Protein AF-A0A940F664-F1 (afdb_monomer_lite)

pLDDT: mean 73.66, std 11.78, range [49.84, 96.88]

Radius of gyration: 39.02 Å; chains: 1; bounding box: 74×41×113 Å

Foldseek 3Di:
DPVVPVVVVVVVVVVVVVVVVVVVVVVVVVVVVVVVLVVVVVPDPVSVVLVVVLVVVLVVLVPPPPPDDPPPPDVVVVVVVVVVSVVVNVVSVVVSVCVVVPPPPPPPPPVPPPPPPPPPDPQDDFDWDQDPVDNQKTFTDHSPDTDPDIDGD

Sequence (153 aa):
MVLTAREHEYWDGRALVFYSIGFAVSIALCLLWLASSLRLFSRSASARAVLLGGIAAGAALAAAPLSAGYYTGDDAAGIVQMVTSALAFVAAMVATVGLLAARPTAARPSPAYLAPAPSAQPRREQGWYSDPSDPSGLRWWDGLSWTEHTRPA

Structure (mmCIF, N/CA/C/O backbone):
data_AF-A0A940F664-F1
#
_entry.id   AF-A0A940F664-F1
#
loop_
_atom_site.group_PDB
_atom_site.id
_atom_site.type_symbol
_atom_site.label_atom_id
_atom_site.label_alt_id
_atom_site.label_comp_id
_atom_site.label_asym_id
_atom_site.label_entity_id
_atom_site.label_seq_id
_atom_site.pdbx_PDB_ins_code
_atom_site.Cartn_x
_atom_site.Cartn_y
_atom_site.Cartn_z
_atom_site.occupancy
_atom_site.B_iso_or_equiv
_atom_site.auth_seq_id
_atom_site.auth_comp_id
_atom_site.auth_asym_id
_atom_site.auth_atom_id
_atom_site.pdbx_PDB_model_num
ATOM 1 N N . MET A 1 1 ? 36.749 1.801 -58.357 1.00 57.09 1 MET A N 1
ATOM 2 C CA . MET A 1 1 ? 36.449 2.590 -57.141 1.00 57.09 1 MET A CA 1
ATOM 3 C C . MET A 1 1 ? 35.001 3.109 -57.191 1.00 57.09 1 MET A C 1
ATOM 5 O O . MET A 1 1 ? 34.777 4.302 -57.111 1.00 57.09 1 MET A O 1
ATOM 9 N N . VAL A 1 2 ? 34.016 2.218 -57.404 1.00 59.00 2 VAL A N 1
ATOM 10 C CA . VAL A 1 2 ? 32.572 2.557 -57.553 1.00 59.00 2 VAL A C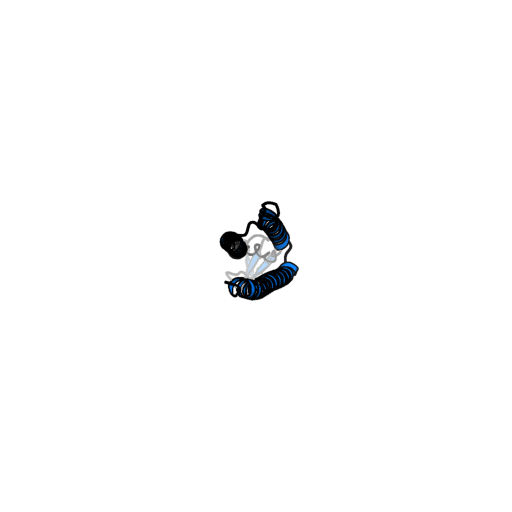A 1
ATOM 11 C C . VAL A 1 2 ? 31.682 1.647 -56.679 1.00 59.00 2 VAL A C 1
ATOM 13 O O . VAL A 1 2 ? 30.492 1.888 -56.529 1.00 59.00 2 VAL A O 1
ATOM 16 N N . LEU A 1 3 ? 32.254 0.621 -56.035 1.00 54.69 3 LEU A N 1
ATOM 17 C CA . LEU A 1 3 ? 31.503 -0.320 -55.193 1.00 54.69 3 LEU A CA 1
ATOM 18 C C . LEU A 1 3 ? 31.133 0.249 -53.810 1.00 54.69 3 LEU A C 1
ATOM 20 O O . LEU A 1 3 ? 30.235 -0.276 -53.169 1.00 54.69 3 LEU A O 1
ATOM 24 N N . THR A 1 4 ? 31.748 1.351 -53.376 1.00 66.69 4 THR A N 1
ATOM 25 C CA . THR A 1 4 ? 31.540 1.918 -52.033 1.00 66.69 4 THR A CA 1
ATOM 26 C C . THR A 1 4 ? 30.227 2.690 -51.868 1.00 66.69 4 THR A C 1
ATOM 28 O O . THR A 1 4 ? 29.727 2.788 -50.754 1.00 66.69 4 THR A O 1
ATOM 31 N N . ALA A 1 5 ? 29.627 3.210 -52.945 1.00 65.69 5 ALA A N 1
ATOM 32 C CA . ALA A 1 5 ? 28.407 4.023 -52.839 1.00 65.69 5 ALA A CA 1
ATOM 33 C C . ALA A 1 5 ? 27.132 3.185 -52.618 1.00 65.69 5 ALA A C 1
ATOM 35 O O . ALA A 1 5 ? 26.242 3.605 -51.886 1.00 65.69 5 ALA A O 1
ATOM 36 N N . ARG A 1 6 ? 27.049 1.980 -53.205 1.00 63.91 6 ARG A N 1
ATOM 37 C CA . ARG A 1 6 ? 25.869 1.102 -53.061 1.00 63.91 6 ARG A CA 1
ATOM 38 C C . ARG A 1 6 ? 25.800 0.376 -51.723 1.00 63.91 6 ARG A C 1
ATOM 40 O O . ARG A 1 6 ? 24.711 0.018 -51.288 1.00 63.91 6 ARG A O 1
ATOM 47 N N . GLU A 1 7 ? 26.940 0.126 -51.087 1.00 62.00 7 GLU A N 1
ATOM 48 C CA . GLU A 1 7 ? 26.953 -0.539 -49.783 1.00 62.00 7 GLU A CA 1
ATOM 49 C C . GLU A 1 7 ? 26.429 0.391 -48.682 1.00 62.00 7 GLU A C 1
ATOM 51 O O . GLU A 1 7 ? 25.689 -0.074 -47.822 1.00 62.00 7 GLU A O 1
ATOM 56 N N . HIS A 1 8 ? 26.693 1.702 -48.757 1.00 62.22 8 HIS A N 1
ATOM 57 C CA . HIS A 1 8 ? 26.153 2.679 -47.802 1.00 62.22 8 HIS A CA 1
ATOM 58 C C . HIS A 1 8 ? 24.612 2.766 -47.827 1.00 62.22 8 HIS A C 1
ATOM 60 O O . HIS A 1 8 ? 23.995 2.713 -46.765 1.00 62.22 8 HIS A O 1
ATOM 66 N N . GLU A 1 9 ? 23.969 2.778 -49.005 1.00 66.62 9 GLU A N 1
ATOM 67 C CA . GLU A 1 9 ? 22.492 2.789 -49.103 1.00 66.62 9 GLU A CA 1
ATOM 68 C C . GLU A 1 9 ? 21.835 1.533 -48.500 1.00 66.62 9 GLU A C 1
ATOM 70 O O . GLU A 1 9 ? 20.716 1.586 -47.984 1.00 66.62 9 GLU A O 1
ATOM 75 N N . TYR A 1 10 ? 22.516 0.383 -48.548 1.00 65.56 10 TYR A N 1
ATOM 76 C CA . TYR A 1 10 ? 21.967 -0.875 -48.041 1.00 65.56 10 TYR A CA 1
ATOM 77 C C . TYR A 1 10 ? 21.945 -0.944 -46.504 1.00 65.56 10 TYR A C 1
ATOM 79 O O . TYR A 1 10 ? 21.049 -1.563 -45.919 1.00 65.56 10 TYR A O 1
ATOM 87 N N . TRP A 1 11 ? 22.912 -0.306 -45.839 1.00 61.28 11 TRP A N 1
ATOM 88 C CA . TRP A 1 11 ? 22.982 -0.272 -44.377 1.00 61.28 11 TRP A CA 1
ATOM 89 C C . TRP A 1 11 ? 22.017 0.754 -43.763 1.00 61.28 11 TRP A C 1
ATOM 91 O O . TRP A 1 11 ? 21.404 0.448 -42.735 1.00 61.28 11 TRP A O 1
ATOM 101 N N . ASP A 1 12 ? 21.768 1.882 -44.439 1.00 72.06 12 ASP A N 1
ATOM 102 C CA . ASP A 1 12 ? 20.836 2.928 -43.981 1.00 72.06 12 ASP A CA 1
ATOM 103 C C . ASP A 1 12 ? 19.395 2.420 -43.824 1.00 72.06 12 ASP A C 1
ATOM 105 O O . ASP A 1 12 ? 18.737 2.657 -42.806 1.00 72.06 12 ASP A O 1
ATOM 109 N N . GLY A 1 13 ? 18.901 1.641 -44.793 1.00 72.62 13 GLY A N 1
ATOM 110 C CA . GLY A 1 13 ? 17.537 1.110 -44.738 1.00 72.62 13 GLY A CA 1
ATOM 111 C C . GLY A 1 13 ? 17.314 0.141 -43.571 1.00 72.62 13 GLY A C 1
ATOM 112 O O . GLY A 1 13 ? 16.254 0.140 -42.944 1.00 72.62 13 GLY A O 1
ATOM 113 N N . ARG A 1 14 ? 18.323 -0.673 -43.234 1.00 76.25 14 ARG A N 1
ATOM 114 C CA . ARG A 1 14 ? 18.235 -1.642 -42.129 1.00 76.25 14 ARG A CA 1
ATOM 115 C C . ARG A 1 14 ? 18.278 -0.956 -40.772 1.00 76.25 14 ARG A C 1
ATOM 117 O O . ARG A 1 14 ? 17.486 -1.317 -39.903 1.00 76.25 14 ARG A O 1
ATOM 124 N N . ALA A 1 15 ? 19.144 0.042 -40.603 1.00 70.81 15 ALA A N 1
ATOM 125 C CA . ALA A 1 15 ? 19.209 0.826 -39.374 1.00 70.81 15 ALA A CA 1
ATOM 126 C C . ALA A 1 15 ? 17.853 1.484 -39.070 1.00 70.81 15 ALA A C 1
ATOM 128 O O . ALA A 1 15 ? 17.339 1.353 -37.959 1.00 70.81 15 ALA A O 1
ATOM 129 N N . LEU A 1 16 ? 17.208 2.080 -40.079 1.00 73.44 16 LEU A N 1
ATOM 130 C CA . LEU A 1 16 ? 15.895 2.715 -39.936 1.00 73.44 16 LEU A CA 1
ATOM 131 C C . LEU A 1 16 ? 14.798 1.733 -39.474 1.00 73.44 16 LEU A C 1
ATOM 133 O O . LEU A 1 16 ? 13.940 2.068 -38.649 1.00 73.44 16 LEU A O 1
ATOM 137 N N . VAL A 1 17 ? 14.837 0.492 -39.967 1.00 76.62 17 VAL A N 1
ATOM 138 C CA . VAL A 1 17 ? 13.906 -0.568 -39.551 1.00 76.62 17 VAL A CA 1
ATOM 139 C C . VAL A 1 17 ? 14.153 -0.973 -38.096 1.00 76.62 17 VAL A C 1
ATOM 141 O O . VAL A 1 17 ? 13.204 -1.097 -37.326 1.00 76.62 17 VAL A O 1
ATOM 144 N N . PHE A 1 18 ? 15.410 -1.112 -37.670 1.00 74.38 18 PHE A N 1
ATOM 145 C CA . PHE A 1 18 ? 15.715 -1.429 -36.271 1.00 74.38 18 PHE A CA 1
ATOM 146 C C . PHE A 1 18 ? 15.296 -0.309 -35.311 1.00 74.38 18 PHE A C 1
ATOM 148 O O . PHE A 1 18 ? 14.693 -0.593 -34.273 1.00 74.38 18 PHE A O 1
ATOM 155 N N . TYR A 1 19 ? 15.530 0.955 -35.677 1.00 73.75 19 TYR A N 1
ATOM 156 C CA . TYR A 1 19 ? 15.091 2.101 -34.878 1.00 73.75 19 TYR A CA 1
ATOM 157 C C . TYR A 1 19 ? 13.567 2.189 -34.775 1.00 73.75 19 TYR A C 1
ATOM 159 O O . TYR A 1 19 ? 13.038 2.392 -33.682 1.00 73.75 19 TYR A O 1
ATOM 167 N N . SER A 1 20 ? 12.843 1.982 -35.879 1.00 71.56 20 SER A N 1
ATOM 168 C CA . SER A 1 20 ? 11.375 2.031 -35.870 1.00 71.56 20 SER A CA 1
ATOM 169 C C . SER A 1 20 ? 10.753 0.898 -35.050 1.00 71.56 20 SER A C 1
ATOM 171 O O . SER A 1 20 ? 9.803 1.143 -34.306 1.00 71.56 20 SER A O 1
ATOM 173 N N . ILE A 1 21 ? 11.323 -0.312 -35.094 1.00 79.31 21 ILE A N 1
ATOM 174 C CA . ILE A 1 21 ? 10.885 -1.434 -34.250 1.00 79.31 21 ILE A CA 1
ATOM 175 C C . ILE A 1 21 ? 11.156 -1.137 -32.772 1.00 79.31 21 ILE A C 1
ATOM 177 O O . ILE A 1 21 ? 10.252 -1.283 -31.949 1.00 79.31 21 ILE A O 1
ATOM 181 N N . GLY A 1 22 ? 12.365 -0.684 -32.421 1.00 75.69 22 GLY A N 1
ATOM 182 C CA . GLY A 1 22 ? 12.704 -0.339 -31.036 1.00 75.69 22 GLY A CA 1
ATOM 183 C C . GLY A 1 22 ? 11.799 0.760 -30.473 1.00 75.69 22 GLY A C 1
ATOM 184 O O . GLY A 1 22 ? 11.293 0.650 -29.354 1.00 75.69 22 GLY A O 1
ATOM 185 N N . PHE A 1 23 ? 11.515 1.780 -31.283 1.00 76.50 23 PHE A N 1
ATOM 186 C CA . PHE A 1 23 ? 10.598 2.858 -30.929 1.00 76.50 23 PHE A CA 1
ATOM 187 C C . PHE A 1 23 ? 9.160 2.360 -30.730 1.00 76.50 23 PHE A C 1
ATOM 189 O O . PHE A 1 23 ? 8.531 2.673 -29.716 1.00 76.50 23 PHE A O 1
ATOM 196 N N . ALA A 1 24 ? 8.653 1.529 -31.645 1.00 75.25 24 ALA A N 1
ATOM 197 C CA . ALA A 1 24 ? 7.314 0.953 -31.547 1.00 75.25 24 ALA A CA 1
ATOM 198 C C . ALA A 1 24 ? 7.150 0.072 -30.296 1.00 75.25 24 ALA A C 1
ATOM 200 O O . ALA A 1 24 ? 6.131 0.164 -29.608 1.00 75.25 24 ALA A O 1
ATOM 201 N N . VAL A 1 25 ? 8.162 -0.735 -29.957 1.00 79.69 25 VAL A N 1
ATOM 202 C CA . VAL A 1 25 ? 8.165 -1.565 -28.741 1.00 79.69 25 VAL A CA 1
ATOM 203 C C . VAL A 1 25 ? 8.152 -0.693 -27.485 1.00 79.69 25 VAL A C 1
ATOM 205 O O . VAL A 1 25 ? 7.350 -0.943 -26.584 1.00 79.69 25 VAL A O 1
ATOM 208 N N . SER A 1 26 ? 8.967 0.364 -27.434 1.00 75.88 26 SER A N 1
ATOM 209 C CA . SER A 1 26 ? 8.959 1.319 -26.316 1.00 75.88 26 SER A CA 1
ATOM 210 C C . SER A 1 26 ? 7.596 1.986 -26.127 1.00 75.88 26 SER A C 1
ATOM 212 O O . SER A 1 26 ? 7.097 2.051 -25.002 1.00 75.88 26 SER A O 1
ATOM 214 N N . ILE A 1 27 ? 6.948 2.427 -27.213 1.00 78.44 27 ILE A N 1
ATOM 215 C CA . ILE A 1 27 ? 5.589 2.986 -27.147 1.00 78.44 27 ILE A CA 1
ATOM 216 C C . ILE A 1 27 ? 4.606 1.940 -26.617 1.00 78.44 27 ILE A C 1
ATOM 218 O O . ILE A 1 27 ? 3.831 2.236 -25.709 1.00 78.44 27 ILE A O 1
ATOM 222 N N . ALA A 1 28 ? 4.645 0.715 -27.142 1.00 79.81 28 ALA A N 1
ATOM 223 C CA . ALA A 1 28 ? 3.733 -0.347 -26.730 1.00 79.81 28 ALA A CA 1
ATOM 224 C C . ALA A 1 28 ? 3.873 -0.682 -25.235 1.00 79.81 28 ALA A C 1
ATOM 226 O O . ALA A 1 28 ? 2.865 -0.793 -24.533 1.00 79.81 28 ALA A O 1
ATOM 227 N N . LEU A 1 29 ? 5.105 -0.781 -24.725 1.00 78.00 29 LEU A N 1
ATOM 228 C CA . LEU A 1 29 ? 5.378 -1.013 -23.303 1.00 78.00 29 LEU A CA 1
ATOM 229 C C . LEU A 1 29 ? 4.902 0.157 -22.433 1.00 78.00 29 LEU A C 1
ATOM 231 O O . LEU A 1 29 ? 4.297 -0.068 -21.383 1.00 78.00 29 LEU A O 1
ATOM 235 N N . CYS A 1 30 ? 5.107 1.393 -22.892 1.00 79.12 30 CYS A N 1
ATOM 236 C CA . CYS A 1 30 ? 4.626 2.592 -22.210 1.00 79.12 30 CYS A CA 1
ATOM 237 C C . CYS A 1 30 ? 3.090 2.602 -22.104 1.00 79.12 30 CYS A C 1
ATOM 239 O O . CYS A 1 30 ? 2.537 2.822 -21.025 1.00 79.12 30 CYS A O 1
ATOM 241 N N . LEU A 1 31 ? 2.389 2.269 -23.192 1.00 83.06 31 LEU A N 1
ATOM 242 C CA . LEU A 1 31 ? 0.926 2.193 -23.219 1.00 83.06 31 LEU A CA 1
ATOM 243 C C . LEU A 1 31 ? 0.378 1.049 -22.355 1.00 83.06 31 LEU A C 1
ATOM 245 O O . LEU A 1 31 ? -0.592 1.248 -21.620 1.00 83.06 31 LEU A O 1
ATOM 249 N N . LEU A 1 32 ? 0.999 -0.134 -22.396 1.00 80.81 32 LEU A N 1
ATOM 250 C CA . LEU A 1 32 ? 0.633 -1.274 -21.546 1.00 80.81 32 LEU A CA 1
ATOM 251 C C . LEU A 1 32 ? 0.786 -0.937 -20.063 1.00 80.81 32 LEU A C 1
ATOM 253 O O . LEU A 1 32 ? -0.101 -1.233 -19.256 1.00 80.81 32 LEU A O 1
ATOM 257 N N . TRP A 1 33 ? 1.888 -0.281 -19.705 1.00 77.00 33 TRP A N 1
ATOM 258 C CA . TRP A 1 33 ? 2.111 0.162 -18.339 1.00 77.00 33 TRP A CA 1
ATOM 259 C C . TRP A 1 33 ? 1.105 1.232 -17.907 1.00 77.00 33 TRP A C 1
ATOM 261 O O . TRP A 1 33 ? 0.549 1.135 -16.809 1.00 77.00 33 TRP A O 1
ATOM 271 N N . LEU A 1 34 ? 0.808 2.209 -18.771 1.00 78.38 34 LEU A N 1
ATOM 272 C CA . LEU A 1 34 ? -0.199 3.235 -18.505 1.00 78.38 34 LEU A CA 1
ATOM 273 C C . LEU A 1 34 ? -1.577 2.601 -18.269 1.00 78.38 34 LEU A C 1
ATOM 275 O O . LEU A 1 34 ? -2.239 2.912 -17.281 1.00 78.38 34 LEU A O 1
ATOM 279 N N . ALA A 1 35 ? -1.985 1.652 -19.114 1.00 79.38 35 ALA A N 1
ATOM 280 C CA . ALA A 1 35 ? -3.245 0.929 -18.963 1.00 79.38 35 ALA A CA 1
ATOM 281 C C . ALA A 1 35 ? -3.300 0.107 -17.663 1.00 79.38 35 ALA A C 1
ATOM 283 O O . ALA A 1 35 ? -4.319 0.114 -16.969 1.00 79.38 35 ALA A O 1
ATOM 284 N N . SER A 1 36 ? -2.208 -0.575 -17.302 1.00 74.38 36 SER A N 1
ATOM 285 C CA . SER A 1 36 ? -2.113 -1.344 -16.054 1.00 74.38 36 SER A CA 1
ATOM 286 C C . SER A 1 36 ? -2.200 -0.431 -14.825 1.00 74.38 36 SER A C 1
ATOM 288 O O . SER A 1 36 ? -2.958 -0.692 -13.887 1.00 74.38 36 SER A O 1
ATOM 290 N N . SER A 1 37 ? -1.516 0.713 -14.882 1.00 71.94 37 SER A N 1
ATOM 291 C CA . SER A 1 37 ? -1.540 1.731 -13.834 1.00 71.94 37 SER A CA 1
ATOM 292 C C . SER A 1 37 ? -2.935 2.331 -13.670 1.00 71.94 37 SER A C 1
ATOM 294 O O . SER A 1 37 ? -3.432 2.397 -12.550 1.00 71.94 37 SER A O 1
ATOM 296 N N . LEU A 1 38 ? -3.622 2.669 -14.768 1.00 74.31 38 LEU A N 1
ATOM 297 C CA . LEU A 1 38 ? -5.002 3.174 -14.754 1.00 74.31 38 LEU A CA 1
ATOM 298 C C . LEU A 1 38 ? -6.003 2.166 -14.163 1.00 74.31 38 LEU A C 1
ATOM 300 O O . LEU A 1 38 ? -6.940 2.562 -13.468 1.00 74.31 38 LEU A O 1
ATOM 304 N N . ARG A 1 39 ? -5.802 0.857 -14.373 1.00 78.25 39 ARG A N 1
ATOM 305 C CA . ARG A 1 39 ? -6.647 -0.183 -13.758 1.00 78.25 39 ARG A CA 1
ATOM 306 C C . ARG A 1 39 ? -6.481 -0.223 -12.239 1.00 78.25 39 ARG A C 1
ATOM 308 O O . ARG A 1 39 ? -7.485 -0.237 -11.523 1.00 78.25 39 ARG A O 1
ATOM 315 N N . LEU A 1 40 ? -5.240 -0.173 -11.749 1.00 66.94 40 LEU A N 1
ATOM 316 C CA . LEU A 1 40 ? -4.927 -0.108 -10.313 1.00 66.94 40 LEU A CA 1
ATOM 317 C C . LEU A 1 40 ? -5.435 1.199 -9.669 1.00 66.94 40 LEU A C 1
ATOM 319 O O . LEU A 1 40 ? -5.851 1.219 -8.511 1.00 66.94 40 LEU A O 1
ATOM 323 N N . PHE A 1 41 ? -5.466 2.279 -10.448 1.00 62.19 41 PHE A N 1
ATOM 324 C CA . PHE A 1 41 ? -5.869 3.629 -10.054 1.00 62.19 41 PHE A CA 1
ATOM 325 C C . PHE A 1 41 ? -7.362 3.815 -9.779 1.00 62.19 41 PHE A C 1
ATOM 327 O O . PHE A 1 41 ? -7.731 4.665 -8.969 1.00 62.19 41 PHE A O 1
ATOM 334 N N . SER A 1 42 ? -8.226 3.015 -10.416 1.00 58.88 42 SER A N 1
ATOM 335 C CA . SER A 1 42 ? -9.688 3.092 -10.242 1.00 58.88 42 SER A CA 1
ATOM 336 C C . SER A 1 42 ? -10.154 2.887 -8.793 1.00 58.88 42 SER A C 1
ATOM 338 O O . SER A 1 42 ? -11.309 3.153 -8.471 1.00 58.88 42 SER A O 1
ATOM 340 N N . ARG A 1 43 ? -9.257 2.440 -7.905 1.00 68.69 43 ARG A N 1
ATOM 341 C CA . ARG A 1 43 ? -9.582 2.052 -6.533 1.00 68.69 43 ARG A CA 1
ATOM 342 C C . ARG A 1 43 ? -9.108 3.018 -5.442 1.00 68.69 43 ARG A C 1
ATOM 344 O O . ARG A 1 43 ? -9.522 2.830 -4.305 1.00 68.69 43 ARG A O 1
ATOM 351 N N . SER A 1 44 ? -8.278 4.042 -5.711 1.00 67.38 44 SER A N 1
ATOM 352 C CA . SER A 1 44 ? -7.857 4.969 -4.633 1.00 67.38 44 SER A CA 1
ATOM 353 C C . SER A 1 44 ? -7.433 6.379 -5.078 1.00 67.38 44 SER A C 1
ATOM 355 O O . SER A 1 44 ? -6.642 6.562 -6.000 1.00 67.38 44 SER A O 1
ATOM 357 N N . ALA A 1 45 ? -7.914 7.402 -4.357 1.00 65.38 45 ALA A N 1
ATOM 358 C CA . ALA A 1 45 ? -7.613 8.816 -4.612 1.00 65.38 45 ALA A CA 1
ATOM 359 C C . ALA A 1 45 ? -6.135 9.188 -4.366 1.00 65.38 45 ALA A C 1
ATOM 361 O O . ALA A 1 45 ? -5.583 10.046 -5.050 1.00 65.38 45 ALA A O 1
ATOM 362 N N . SER A 1 46 ? -5.460 8.503 -3.441 1.00 64.06 46 SER A N 1
ATOM 363 C CA . SER A 1 46 ? -4.047 8.734 -3.108 1.00 64.06 46 SER A CA 1
ATOM 364 C C . SER A 1 46 ? -3.069 8.179 -4.149 1.00 64.06 46 SER A C 1
ATOM 366 O O . SER A 1 46 ? -1.908 8.584 -4.182 1.00 64.06 46 SER A O 1
ATOM 368 N N . ALA A 1 47 ? -3.511 7.288 -5.041 1.00 59.50 47 ALA A N 1
ATOM 369 C CA . ALA A 1 47 ? -2.728 6.906 -6.215 1.00 59.50 47 ALA A CA 1
ATOM 370 C C . ALA A 1 47 ? -2.654 8.051 -7.246 1.00 59.50 47 ALA A C 1
ATOM 372 O O . ALA A 1 47 ? -1.678 8.138 -7.989 1.00 59.50 47 ALA A O 1
ATOM 373 N N . ARG A 1 48 ? -3.633 8.975 -7.238 1.00 64.81 48 ARG A N 1
ATOM 374 C CA . ARG A 1 48 ? -3.761 10.070 -8.217 1.00 64.81 48 ARG A CA 1
ATOM 375 C C . ARG A 1 48 ? -2.653 11.103 -8.169 1.00 64.81 48 ARG A C 1
ATOM 377 O O . ARG A 1 48 ? -2.105 11.443 -9.214 1.00 64.81 48 ARG A O 1
ATOM 384 N N . ALA A 1 49 ? -2.271 11.531 -6.973 1.00 66.75 49 ALA A N 1
ATOM 385 C CA . ALA A 1 49 ? -1.207 12.515 -6.805 1.00 66.75 49 ALA A CA 1
ATOM 386 C C . ALA A 1 49 ? 0.169 11.979 -7.247 1.00 66.75 49 ALA A C 1
ATOM 388 O O . ALA A 1 49 ? 0.932 12.692 -7.892 1.00 66.75 49 ALA A O 1
ATOM 389 N N . VAL A 1 50 ? 0.465 10.705 -6.963 1.00 65.62 50 VAL A N 1
ATOM 390 C CA . VAL A 1 50 ? 1.763 10.089 -7.300 1.00 65.62 50 VAL A CA 1
ATOM 391 C C . VAL A 1 50 ? 1.923 9.915 -8.811 1.00 65.62 50 VAL A C 1
ATOM 393 O O . VAL A 1 50 ? 2.991 10.168 -9.360 1.00 65.62 50 VAL A O 1
ATOM 396 N N . LEU A 1 51 ? 0.848 9.533 -9.500 1.00 65.38 51 LEU A N 1
ATOM 397 C CA . LEU A 1 51 ? 0.867 9.294 -10.943 1.00 65.38 51 LEU A CA 1
ATOM 398 C C . LEU A 1 51 ? 0.996 10.608 -11.731 1.00 65.38 51 LEU A C 1
ATOM 400 O O . LEU A 1 51 ? 1.747 10.664 -12.701 1.00 65.38 51 LEU A O 1
ATOM 404 N N . LEU A 1 52 ? 0.357 11.689 -11.268 1.00 69.94 52 LEU A N 1
ATOM 405 C CA . LEU A 1 52 ? 0.541 13.026 -11.845 1.00 69.94 52 LEU A CA 1
ATOM 406 C C . LEU A 1 52 ? 1.979 13.542 -11.668 1.00 69.94 52 LEU A C 1
ATOM 408 O O . LEU A 1 52 ? 2.538 14.101 -12.609 1.00 69.94 52 LEU A O 1
ATOM 412 N N . GLY A 1 53 ? 2.607 13.291 -10.512 1.00 70.94 53 GLY A N 1
ATOM 413 C CA . GLY A 1 53 ? 4.021 13.616 -10.292 1.00 70.94 53 GLY A CA 1
ATOM 414 C C . GLY A 1 53 ? 4.967 12.825 -11.205 1.00 70.94 53 GLY A C 1
ATOM 415 O O . GLY A 1 53 ? 5.883 13.400 -11.790 1.00 70.94 53 GLY A O 1
ATOM 416 N N . GLY A 1 54 ? 4.706 11.526 -11.389 1.00 66.50 54 GLY A N 1
ATOM 417 C CA . GLY A 1 54 ? 5.488 10.663 -12.280 1.00 66.50 54 GLY A CA 1
ATOM 418 C C . GLY A 1 54 ? 5.374 11.047 -13.759 1.00 66.50 54 GLY A C 1
ATOM 419 O O . GLY A 1 54 ? 6.386 11.091 -14.455 1.00 66.50 54 GLY A O 1
ATOM 420 N N . ILE A 1 55 ? 4.169 11.387 -14.236 1.00 68.94 55 ILE A N 1
ATOM 421 C CA . ILE A 1 55 ? 3.952 11.850 -15.618 1.00 68.94 55 ILE A CA 1
ATOM 422 C C . ILE A 1 55 ? 4.663 13.187 -15.863 1.00 68.94 55 ILE A C 1
ATOM 424 O O . ILE A 1 55 ? 5.312 13.339 -16.894 1.00 68.94 55 ILE A O 1
ATOM 428 N N . ALA A 1 56 ? 4.589 14.135 -14.924 1.00 68.94 56 ALA A N 1
ATOM 429 C CA . ALA A 1 56 ? 5.258 15.429 -15.065 1.00 68.94 56 ALA A CA 1
ATOM 430 C C . ALA A 1 56 ? 6.792 15.289 -15.110 1.00 68.94 56 ALA A C 1
ATOM 432 O O . ALA A 1 56 ? 7.440 15.897 -15.962 1.00 68.94 56 ALA A O 1
ATOM 433 N N . ALA A 1 57 ? 7.372 14.441 -14.252 1.00 68.25 57 ALA A N 1
ATOM 434 C CA . ALA A 1 57 ? 8.808 14.166 -14.260 1.00 68.25 57 ALA A CA 1
ATOM 435 C C . ALA A 1 57 ? 9.249 13.422 -15.533 1.00 68.25 57 ALA A C 1
ATOM 437 O O . ALA A 1 57 ? 10.243 13.795 -16.155 1.00 68.25 57 ALA A O 1
ATOM 438 N N . GLY A 1 58 ? 8.480 12.416 -15.965 1.00 64.06 58 GLY A N 1
ATOM 439 C CA . GLY A 1 58 ? 8.743 11.679 -17.202 1.00 64.06 58 GLY A CA 1
ATOM 440 C C . GLY A 1 58 ? 8.664 12.565 -18.448 1.00 64.06 58 GLY A C 1
ATOM 441 O O . GLY A 1 58 ? 9.533 12.483 -19.313 1.00 64.06 58 GLY A O 1
ATOM 442 N N . ALA A 1 59 ? 7.678 13.464 -18.515 1.00 64.69 59 ALA A N 1
ATOM 443 C CA . ALA A 1 59 ? 7.547 14.431 -19.603 1.00 64.69 59 ALA A CA 1
ATOM 444 C C . ALA A 1 59 ? 8.713 15.433 -19.634 1.00 64.69 59 ALA A C 1
ATOM 446 O O . ALA A 1 59 ? 9.220 15.740 -20.711 1.00 64.69 59 ALA A O 1
ATOM 447 N N . ALA A 1 60 ? 9.185 15.898 -18.472 1.00 63.94 60 ALA A N 1
ATOM 448 C CA . ALA A 1 60 ? 10.333 16.801 -18.387 1.00 63.94 60 ALA A CA 1
ATOM 449 C C . ALA A 1 60 ? 11.642 16.135 -18.852 1.00 63.94 60 ALA A C 1
ATOM 451 O O . ALA A 1 60 ? 12.427 16.754 -19.567 1.00 63.94 60 ALA A O 1
ATOM 452 N N . LEU A 1 61 ? 11.854 14.858 -18.512 1.00 62.38 61 LEU A N 1
ATOM 453 C CA . LEU A 1 61 ? 13.009 14.080 -18.976 1.00 62.38 61 LEU A CA 1
ATOM 454 C C . LEU A 1 61 ? 12.935 13.738 -20.474 1.00 62.38 61 LEU A C 1
ATOM 456 O O . LEU A 1 61 ? 13.962 13.750 -21.148 1.00 62.38 61 LEU A O 1
ATOM 460 N N . ALA A 1 62 ? 11.739 13.485 -21.011 1.00 59.69 62 ALA A N 1
ATOM 461 C CA . ALA A 1 62 ? 11.541 13.224 -22.438 1.00 59.69 62 ALA A CA 1
ATOM 462 C C . ALA A 1 62 ? 11.667 14.488 -23.311 1.00 59.69 62 ALA A C 1
ATOM 464 O O . ALA A 1 62 ? 12.044 14.393 -24.476 1.00 59.69 62 ALA A O 1
ATOM 465 N N . ALA A 1 63 ? 11.379 15.672 -22.759 1.00 57.94 63 ALA A N 1
ATOM 466 C CA . ALA A 1 63 ? 11.489 16.945 -23.473 1.00 57.94 63 ALA A CA 1
ATOM 467 C C . ALA A 1 63 ? 12.929 17.490 -23.550 1.00 57.94 63 ALA A C 1
ATOM 469 O O . ALA A 1 63 ? 13.204 18.380 -24.354 1.00 57.94 63 ALA A O 1
ATOM 470 N N . ALA A 1 64 ? 13.854 16.961 -22.743 1.00 57.44 64 ALA A N 1
ATOM 471 C CA . ALA A 1 64 ? 15.195 17.515 -22.583 1.00 57.44 64 ALA A CA 1
ATOM 472 C C . ALA A 1 64 ? 16.121 17.465 -23.826 1.00 57.44 64 ALA A C 1
ATOM 474 O O . ALA A 1 64 ? 16.985 18.337 -23.900 1.00 57.44 64 ALA A O 1
ATOM 475 N N . PRO A 1 65 ? 15.994 16.551 -24.817 1.00 54.38 65 PRO A N 1
ATOM 476 C CA . PRO A 1 65 ? 16.940 16.530 -25.936 1.00 54.38 65 PRO A CA 1
ATOM 477 C C . PRO A 1 65 ? 16.385 17.031 -27.280 1.00 54.38 65 PRO A C 1
ATOM 479 O O . PRO A 1 65 ? 17.116 17.008 -28.267 1.00 54.38 65 PRO A O 1
ATOM 482 N N . LEU A 1 66 ? 15.142 17.520 -27.368 1.00 53.97 66 LEU A N 1
ATOM 483 C CA . LEU A 1 66 ? 14.580 17.932 -28.669 1.00 53.97 66 LEU A CA 1
ATOM 484 C C . LEU A 1 66 ? 15.207 19.214 -29.253 1.00 53.97 66 LEU A C 1
ATOM 486 O O . LEU A 1 66 ? 14.974 19.522 -30.418 1.00 53.97 66 LEU A O 1
ATOM 490 N N . SER A 1 67 ? 16.006 19.958 -28.483 1.00 52.12 67 SER A N 1
ATOM 491 C CA . SER A 1 67 ? 16.600 21.232 -28.914 1.00 52.12 67 SER A CA 1
ATOM 492 C C . SER A 1 67 ? 18.085 21.164 -29.292 1.00 52.12 67 SER A C 1
ATOM 494 O O . SER A 1 67 ? 18.604 22.139 -29.831 1.00 52.12 67 SER A O 1
ATOM 496 N N . ALA A 1 68 ? 18.777 20.042 -29.071 1.00 49.84 68 ALA A N 1
ATOM 497 C CA . ALA A 1 68 ? 20.221 19.942 -29.296 1.00 49.84 68 ALA A CA 1
ATOM 498 C C . ALA A 1 68 ? 20.559 19.001 -30.463 1.00 49.84 68 ALA A C 1
ATOM 500 O O . ALA A 1 68 ? 20.996 17.880 -30.254 1.00 49.84 68 ALA A O 1
ATOM 501 N N . GLY A 1 69 ? 20.331 19.456 -31.700 1.00 52.88 69 GLY A N 1
ATOM 502 C CA . GLY A 1 69 ? 21.112 19.085 -32.894 1.00 52.88 69 GLY A CA 1
ATOM 503 C C . GLY A 1 69 ? 21.584 17.630 -33.076 1.00 52.88 69 GLY A C 1
ATOM 504 O O . GLY A 1 69 ? 22.718 17.431 -33.493 1.00 52.88 69 GLY A O 1
ATOM 505 N N . TYR A 1 70 ? 20.747 16.617 -32.833 1.00 50.44 70 TYR A N 1
ATOM 506 C CA . TYR A 1 70 ? 21.127 15.190 -32.905 1.00 50.44 70 TYR A CA 1
ATOM 507 C C . TYR A 1 70 ? 21.294 14.609 -34.328 1.00 50.44 70 TYR A C 1
ATOM 509 O O . TYR A 1 70 ? 21.250 13.398 -34.514 1.00 50.44 70 TYR A O 1
ATOM 517 N N . TYR A 1 71 ? 21.513 15.453 -35.338 1.00 52.38 71 TYR A N 1
ATOM 518 C CA . TYR A 1 71 ? 21.732 15.039 -36.732 1.00 52.38 71 TYR A CA 1
ATOM 519 C C . TYR A 1 71 ? 23.153 15.338 -37.232 1.00 52.38 71 TYR A C 1
ATOM 521 O O . TYR A 1 71 ? 23.375 15.537 -38.422 1.00 52.38 71 TYR A O 1
ATOM 529 N N . THR A 1 72 ? 24.151 15.380 -36.351 1.00 55.41 72 THR A N 1
ATOM 530 C CA . THR A 1 72 ? 25.554 15.488 -36.773 1.00 55.41 72 THR A CA 1
ATOM 531 C C . THR A 1 72 ? 26.178 14.103 -36.913 1.00 55.41 72 THR A C 1
ATOM 533 O O . THR A 1 72 ? 26.968 13.747 -36.058 1.00 55.41 72 THR A O 1
ATOM 536 N N . GLY A 1 73 ? 25.783 13.327 -37.933 1.00 58.62 73 GLY A N 1
ATOM 537 C CA . GLY A 1 73 ? 26.531 12.232 -38.602 1.00 58.62 73 GLY A CA 1
ATOM 538 C C . GLY A 1 73 ? 27.283 11.134 -37.818 1.00 58.62 73 GLY A C 1
ATOM 539 O O . GLY A 1 73 ? 27.810 10.232 -38.455 1.00 58.62 73 GLY A O 1
ATOM 540 N N . ASP A 1 74 ? 27.360 11.185 -36.491 1.00 67.88 74 ASP A N 1
ATOM 541 C CA . ASP A 1 74 ? 28.084 10.259 -35.625 1.00 67.88 74 ASP A CA 1
ATOM 542 C C . ASP A 1 74 ? 27.066 9.344 -34.942 1.00 67.88 74 ASP A C 1
ATOM 544 O O . ASP A 1 74 ? 26.526 9.638 -33.868 1.00 67.88 74 ASP A O 1
ATOM 548 N N . ASP A 1 75 ? 26.804 8.206 -35.584 1.00 70.50 75 ASP A N 1
ATOM 549 C CA . ASP A 1 75 ? 25.826 7.198 -35.157 1.00 70.50 75 ASP A CA 1
ATOM 550 C C . ASP A 1 75 ? 26.016 6.761 -33.692 1.00 70.50 75 ASP A C 1
ATOM 552 O O . ASP A 1 75 ? 25.058 6.429 -32.989 1.00 70.50 75 ASP A O 1
ATOM 556 N N . ALA A 1 76 ? 27.251 6.823 -33.186 1.00 71.75 76 ALA A N 1
ATOM 557 C CA . ALA A 1 76 ? 27.584 6.464 -31.813 1.00 71.75 76 ALA A CA 1
ATOM 558 C C . ALA A 1 76 ? 26.938 7.395 -30.769 1.00 71.75 76 ALA A C 1
ATOM 560 O O . ALA A 1 76 ? 26.448 6.915 -29.745 1.00 71.75 76 ALA A O 1
ATOM 561 N N . ALA A 1 77 ? 26.889 8.710 -31.014 1.00 73.12 77 ALA A N 1
ATOM 562 C CA . ALA A 1 77 ? 26.330 9.667 -30.056 1.00 73.12 77 ALA A CA 1
ATOM 563 C C . ALA A 1 77 ? 24.806 9.511 -29.920 1.00 73.12 77 ALA A C 1
ATOM 565 O O . ALA A 1 77 ? 24.264 9.593 -28.813 1.00 73.12 77 ALA A O 1
ATOM 566 N N . GLY A 1 78 ? 24.123 9.214 -31.030 1.00 72.38 78 GLY A N 1
ATOM 567 C CA . GLY A 1 78 ? 22.690 8.916 -31.042 1.00 72.38 78 GLY A CA 1
ATOM 568 C C . GLY A 1 78 ? 22.357 7.636 -30.272 1.00 72.38 78 GLY A C 1
ATOM 569 O O . GLY A 1 78 ? 21.447 7.632 -29.441 1.00 72.38 78 GLY A O 1
ATOM 570 N N . ILE A 1 79 ? 23.143 6.571 -30.475 1.00 73.44 79 ILE A N 1
ATOM 571 C CA . ILE A 1 79 ? 22.975 5.300 -29.753 1.00 73.44 79 ILE A CA 1
ATOM 572 C C . ILE A 1 79 ? 23.193 5.494 -28.248 1.00 73.44 79 ILE A C 1
ATOM 574 O O . ILE A 1 79 ? 22.366 5.050 -27.450 1.00 73.44 79 ILE A O 1
ATOM 578 N N . VAL A 1 80 ? 24.265 6.183 -27.843 1.00 73.94 80 VAL A N 1
ATOM 579 C CA . VAL A 1 80 ? 24.564 6.426 -26.421 1.00 73.94 80 VAL A CA 1
ATOM 580 C C . VAL A 1 80 ? 23.447 7.226 -25.758 1.00 73.94 80 VAL A C 1
ATOM 582 O O . VAL A 1 80 ? 23.015 6.870 -24.659 1.00 73.94 80 VAL A O 1
ATOM 585 N N . GLN A 1 81 ? 22.922 8.256 -26.424 1.00 75.44 81 GLN A N 1
ATOM 586 C CA . GLN A 1 81 ? 21.806 9.031 -25.888 1.00 75.44 81 GLN A CA 1
ATOM 587 C C . GLN A 1 81 ? 20.537 8.185 -25.764 1.00 75.44 81 GLN A C 1
ATOM 589 O O . GLN A 1 81 ? 19.899 8.200 -24.711 1.00 75.44 81 GLN A O 1
ATOM 594 N N . MET A 1 82 ? 20.193 7.408 -26.797 1.00 75.31 82 MET A N 1
ATOM 595 C CA . MET A 1 82 ? 19.021 6.529 -26.782 1.00 75.31 82 MET A CA 1
ATOM 596 C C . MET A 1 82 ? 19.089 5.534 -25.617 1.00 75.31 82 MET A C 1
ATOM 598 O O . MET A 1 82 ? 18.120 5.381 -24.869 1.00 75.31 82 MET A O 1
ATOM 602 N N . VAL A 1 83 ? 20.248 4.899 -25.421 1.00 76.62 83 VAL A N 1
ATOM 603 C CA . VAL A 1 83 ? 20.481 3.961 -24.316 1.00 76.62 83 VAL A CA 1
ATOM 604 C C . VAL A 1 83 ? 20.405 4.678 -22.968 1.00 76.62 83 VAL A C 1
ATOM 606 O O . VAL A 1 83 ? 19.751 4.185 -22.050 1.00 76.62 83 VAL A O 1
ATOM 609 N N . THR A 1 84 ? 21.004 5.864 -22.847 1.00 79.50 84 THR A N 1
ATOM 610 C CA . THR A 1 84 ? 20.986 6.652 -21.606 1.00 79.50 84 THR A CA 1
ATOM 611 C C . THR A 1 84 ? 19.561 7.051 -21.218 1.00 79.50 84 THR A C 1
ATOM 613 O O . THR A 1 84 ? 19.164 6.876 -20.066 1.00 79.50 84 THR A O 1
ATOM 616 N N . SER A 1 85 ? 18.750 7.517 -22.174 1.00 75.62 85 SER A N 1
ATOM 617 C CA . SER A 1 85 ? 17.341 7.850 -21.941 1.00 75.62 85 SER A CA 1
ATOM 618 C C . SER A 1 85 ? 16.509 6.620 -21.567 1.00 75.62 85 SER A C 1
ATOM 620 O O . SER A 1 85 ? 15.698 6.693 -20.643 1.00 75.62 85 SER A O 1
ATOM 622 N N . ALA A 1 86 ? 16.732 5.477 -22.226 1.00 77.19 86 ALA A N 1
ATOM 623 C CA . ALA A 1 86 ? 16.049 4.228 -21.894 1.00 77.19 86 ALA A CA 1
ATOM 624 C C . ALA A 1 86 ? 16.381 3.753 -20.468 1.00 77.19 86 ALA A C 1
ATOM 626 O O . ALA A 1 86 ? 15.480 3.405 -19.705 1.00 77.19 86 ALA A O 1
ATOM 627 N N . LEU A 1 87 ? 17.656 3.798 -20.070 1.00 80.06 87 LEU A N 1
ATOM 628 C CA . LEU A 1 87 ? 18.088 3.434 -18.718 1.00 80.06 87 LEU A CA 1
ATOM 629 C C . LEU A 1 87 ? 17.532 4.389 -17.657 1.00 80.06 87 LEU A C 1
ATOM 631 O O . LEU A 1 87 ? 17.037 3.930 -16.627 1.00 80.06 87 LEU A O 1
ATOM 635 N N . ALA A 1 88 ? 17.556 5.700 -17.913 1.00 78.75 88 ALA A N 1
ATOM 636 C CA . ALA A 1 88 ? 16.977 6.694 -17.012 1.00 78.75 88 ALA A CA 1
ATOM 637 C C . ALA A 1 88 ? 15.469 6.470 -16.815 1.00 78.75 88 ALA A C 1
ATOM 639 O O . ALA A 1 88 ? 14.972 6.544 -15.689 1.00 78.75 88 ALA A O 1
ATOM 640 N N . PHE A 1 89 ? 14.749 6.125 -17.887 1.00 77.38 89 PHE A N 1
ATOM 641 C CA . PHE A 1 89 ? 13.331 5.783 -17.821 1.00 77.38 89 PHE A CA 1
ATOM 642 C C . PHE A 1 89 ? 13.086 4.543 -16.954 1.00 77.38 89 PHE A C 1
ATOM 644 O O . PHE A 1 89 ? 12.265 4.586 -16.037 1.00 77.38 89 PHE A O 1
ATOM 651 N N . VAL A 1 90 ? 13.838 3.459 -17.176 1.00 80.19 90 VAL A N 1
ATOM 652 C CA . VAL A 1 90 ? 13.738 2.232 -16.366 1.00 80.19 90 VAL A CA 1
ATOM 653 C C . VAL A 1 90 ? 14.053 2.513 -14.893 1.00 80.19 90 VAL A C 1
ATOM 655 O O . VAL A 1 90 ? 13.322 2.056 -14.015 1.00 80.19 90 VAL A O 1
ATOM 658 N N . ALA A 1 91 ? 15.083 3.309 -14.597 1.00 78.62 91 ALA A N 1
ATOM 659 C CA . ALA A 1 91 ? 15.425 3.689 -13.228 1.00 78.62 9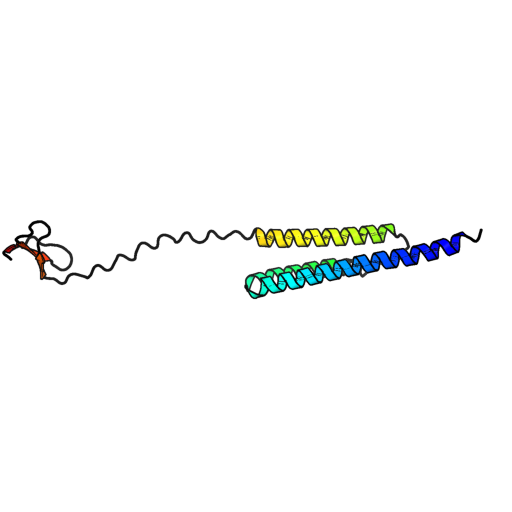1 ALA A CA 1
ATOM 660 C C . ALA A 1 91 ? 14.292 4.479 -12.550 1.00 78.62 91 ALA A C 1
ATOM 662 O O . ALA A 1 91 ? 13.920 4.173 -11.415 1.00 78.62 91 ALA A O 1
ATOM 663 N N . ALA A 1 92 ? 13.683 5.437 -13.257 1.00 79.12 92 ALA A N 1
ATOM 664 C CA . ALA A 1 92 ? 12.528 6.182 -12.760 1.00 79.12 92 ALA A CA 1
ATOM 665 C C . ALA A 1 92 ? 11.317 5.265 -12.505 1.00 79.12 92 ALA A C 1
ATOM 667 O O . ALA A 1 92 ? 10.617 5.428 -11.498 1.00 79.12 92 ALA A O 1
ATOM 668 N N . MET A 1 93 ? 11.093 4.258 -13.359 1.00 77.25 93 MET A N 1
ATOM 669 C CA . MET A 1 93 ? 10.049 3.252 -13.137 1.00 77.25 93 MET A CA 1
ATOM 670 C C . MET A 1 93 ? 10.296 2.449 -11.863 1.00 77.25 93 MET A C 1
ATOM 672 O O . MET A 1 93 ? 9.398 2.337 -11.028 1.00 77.25 93 MET A O 1
ATOM 676 N N . VAL A 1 94 ? 11.507 1.914 -11.698 1.00 81.00 94 VAL A N 1
ATOM 677 C CA . VAL A 1 94 ? 11.878 1.111 -10.525 1.00 81.00 94 VAL A CA 1
ATOM 678 C C . VAL A 1 94 ? 11.764 1.944 -9.252 1.00 81.00 94 VAL A C 1
ATOM 680 O O . VAL A 1 94 ? 11.183 1.473 -8.277 1.00 81.00 94 VAL A O 1
ATOM 683 N N . ALA A 1 95 ? 12.225 3.197 -9.272 1.00 77.56 95 ALA A N 1
ATOM 684 C CA . ALA A 1 95 ? 12.082 4.114 -8.147 1.00 77.56 95 ALA A CA 1
ATOM 685 C C . ALA A 1 95 ? 10.605 4.365 -7.802 1.00 77.56 95 ALA A C 1
ATOM 687 O O . ALA A 1 95 ? 10.228 4.296 -6.635 1.00 77.56 95 ALA A O 1
ATOM 688 N N . THR A 1 96 ? 9.749 4.583 -8.805 1.00 80.25 96 THR A N 1
ATOM 689 C CA . THR A 1 96 ? 8.310 4.814 -8.595 1.00 80.25 96 THR A CA 1
ATO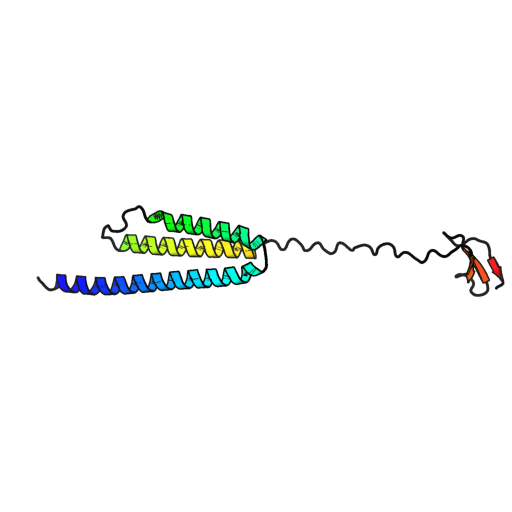M 690 C C . THR A 1 96 ? 7.618 3.583 -8.004 1.00 80.25 96 THR A C 1
ATOM 692 O O . THR A 1 96 ? 6.846 3.704 -7.051 1.00 80.25 96 THR A O 1
ATOM 695 N N . VAL A 1 97 ? 7.912 2.386 -8.525 1.00 78.69 97 VAL A N 1
ATOM 696 C CA . VAL A 1 97 ? 7.377 1.120 -7.995 1.00 78.69 97 VAL A CA 1
ATOM 697 C C . VAL A 1 97 ? 7.891 0.864 -6.580 1.00 78.69 97 VAL A C 1
ATOM 699 O O . VAL A 1 97 ? 7.100 0.533 -5.699 1.00 78.69 97 VAL A O 1
ATOM 702 N N . GLY A 1 98 ? 9.186 1.077 -6.341 1.00 80.56 98 GLY A N 1
ATOM 703 C CA . GLY A 1 98 ? 9.808 0.964 -5.027 1.00 80.56 98 GLY A CA 1
ATOM 704 C C . GLY A 1 98 ? 9.164 1.895 -4.004 1.00 80.56 98 GLY A C 1
ATOM 705 O O . GLY A 1 98 ? 8.832 1.447 -2.915 1.00 80.56 98 GLY A O 1
ATOM 706 N N . LEU A 1 99 ? 8.881 3.151 -4.365 1.00 80.06 99 LEU A N 1
ATOM 707 C CA . LEU A 1 99 ? 8.213 4.112 -3.480 1.00 80.06 99 LEU A CA 1
ATOM 708 C C . LEU A 1 99 ? 6.757 3.718 -3.168 1.00 80.06 99 LEU A C 1
ATOM 710 O O . LEU A 1 99 ? 6.266 3.953 -2.065 1.00 80.06 99 LEU A O 1
ATOM 714 N N . LEU A 1 100 ? 6.053 3.117 -4.134 1.00 76.56 100 LEU A N 1
ATOM 715 C CA . LEU A 1 100 ? 4.692 2.607 -3.940 1.00 76.56 100 LEU A CA 1
ATOM 716 C C . LEU A 1 100 ? 4.666 1.344 -3.070 1.00 76.56 100 LEU A C 1
ATOM 718 O O . LEU A 1 100 ? 3.767 1.206 -2.241 1.00 76.56 100 LEU A O 1
ATOM 722 N N . ALA A 1 101 ? 5.642 0.451 -3.239 1.00 75.56 101 ALA A N 1
ATOM 723 C CA . ALA A 1 101 ? 5.786 -0.770 -2.449 1.00 75.56 101 ALA A CA 1
ATOM 724 C C . ALA A 1 101 ? 6.302 -0.488 -1.030 1.00 75.56 101 ALA A C 1
ATOM 726 O O . ALA A 1 101 ? 5.864 -1.124 -0.077 1.00 75.56 101 ALA A O 1
ATOM 727 N N . ALA A 1 102 ? 7.181 0.504 -0.881 1.00 73.69 102 ALA A N 1
ATOM 728 C CA . ALA A 1 102 ? 7.733 0.951 0.392 1.00 73.69 102 ALA A CA 1
ATOM 729 C C . ALA A 1 102 ? 6.791 1.877 1.163 1.00 73.69 102 ALA A C 1
ATOM 731 O O . ALA A 1 102 ? 7.212 2.450 2.169 1.00 73.69 102 ALA A O 1
ATOM 732 N N . ARG A 1 103 ? 5.527 2.040 0.727 1.00 75.94 103 ARG A N 1
ATOM 733 C CA . ARG A 1 103 ? 4.523 2.696 1.565 1.00 75.94 103 ARG A CA 1
ATOM 734 C C . ARG A 1 103 ? 4.555 1.974 2.904 1.00 75.94 103 ARG A C 1
ATOM 736 O O . ARG A 1 103 ? 4.231 0.784 2.923 1.00 75.94 103 ARG A O 1
ATOM 743 N N . PRO A 1 104 ? 4.960 2.650 3.996 1.00 67.62 104 PRO A N 1
ATOM 744 C CA . PRO A 1 104 ? 4.906 2.026 5.294 1.00 67.62 104 PRO A CA 1
ATOM 745 C C . PRO A 1 104 ? 3.461 1.582 5.429 1.00 67.62 104 PRO A C 1
ATOM 747 O O . PRO A 1 104 ? 2.541 2.392 5.277 1.00 67.62 104 PRO A O 1
ATOM 750 N N . THR A 1 105 ? 3.252 0.281 5.614 1.00 69.56 105 THR A N 1
ATOM 751 C CA . THR A 1 105 ? 2.029 -0.219 6.218 1.00 69.56 105 THR A CA 1
ATOM 752 C C . THR A 1 105 ? 1.967 0.513 7.537 1.00 69.56 105 THR A C 1
ATOM 754 O O . THR A 1 105 ? 2.583 0.073 8.505 1.00 69.56 105 THR A O 1
ATOM 757 N N . ALA A 1 106 ? 1.350 1.702 7.522 1.00 68.44 106 ALA A N 1
ATOM 758 C CA . ALA A 1 106 ? 1.085 2.503 8.693 1.00 68.44 106 ALA A CA 1
ATOM 759 C C . ALA A 1 106 ? 0.499 1.494 9.647 1.00 68.44 106 ALA A C 1
ATOM 761 O O . ALA A 1 106 ? -0.513 0.882 9.285 1.00 68.44 106 ALA A O 1
ATOM 762 N N . ALA A 1 107 ? 1.264 1.200 10.708 1.00 62.62 107 ALA A N 1
ATOM 763 C CA . ALA A 1 107 ? 1.008 0.089 11.599 1.00 62.62 107 ALA A CA 1
ATOM 764 C C . ALA A 1 107 ? -0.480 0.138 11.858 1.00 62.62 107 ALA A C 1
ATOM 766 O O . ALA A 1 107 ? -0.958 1.131 12.412 1.00 62.62 107 ALA A O 1
ATOM 767 N N . ARG A 1 108 ? -1.205 -0.826 11.265 1.00 63.66 108 ARG A N 1
ATOM 768 C CA . ARG A 1 108 ? -2.663 -0.863 11.316 1.00 63.66 108 ARG A CA 1
ATOM 769 C C . ARG A 1 108 ? -2.933 -0.655 12.789 1.00 63.66 108 ARG A C 1
ATOM 771 O O . ARG A 1 108 ? -2.379 -1.480 13.518 1.00 63.66 108 ARG A O 1
ATOM 778 N N . PRO A 1 109 ? -3.569 0.459 13.218 1.00 62.94 109 PRO A N 1
ATOM 779 C CA . PRO A 1 109 ? -3.612 0.807 14.626 1.00 62.94 109 PRO A CA 1
ATOM 780 C C . PRO A 1 109 ? -4.039 -0.471 15.305 1.00 62.94 109 PRO A C 1
ATOM 782 O O . PRO A 1 109 ? -5.119 -0.972 14.968 1.00 62.94 109 PRO A O 1
ATOM 785 N N . SER A 1 110 ? -3.118 -1.086 16.073 1.00 64.31 110 SER A N 1
ATOM 786 C CA . SER A 1 110 ? -3.429 -2.302 16.821 1.00 64.31 110 SER A CA 1
ATOM 787 C C . SER A 1 110 ? -4.756 -1.955 17.435 1.00 64.31 110 SER A C 1
ATOM 789 O O . SER A 1 110 ? -4.752 -0.893 18.063 1.00 64.31 110 SER A O 1
ATOM 791 N N . PRO A 1 111 ? -5.861 -2.673 17.128 1.00 65.12 111 PRO A N 1
ATOM 792 C CA . PRO A 1 111 ? -7.182 -2.318 17.620 1.00 65.12 111 PRO A CA 1
ATOM 793 C C . PRO A 1 111 ? -6.959 -2.151 19.099 1.00 65.12 111 PRO A C 1
ATOM 795 O O . PRO A 1 111 ? -6.653 -3.134 19.773 1.00 65.12 111 PRO A O 1
ATOM 798 N N . ALA A 1 112 ? -6.852 -0.890 19.515 1.00 63.78 112 ALA A N 1
ATOM 799 C CA . ALA A 1 112 ? -6.211 -0.558 20.765 1.00 63.78 112 ALA A CA 1
ATOM 800 C C . ALA A 1 112 ? -7.291 -0.990 21.689 1.00 63.78 112 ALA A C 1
ATOM 802 O O . ALA A 1 112 ? -8.318 -0.316 21.682 1.00 63.78 112 ALA A O 1
ATOM 803 N N . TYR A 1 113 ? -7.094 -2.202 22.223 1.00 58.12 113 TYR A N 1
ATOM 804 C CA . TYR A 1 113 ? -8.061 -3.053 22.879 1.00 58.12 113 TYR A CA 1
ATOM 805 C C . TYR A 1 113 ? -9.134 -2.126 23.390 1.00 58.12 113 TYR A C 1
ATOM 807 O O . TYR A 1 113 ? -8.883 -1.403 24.355 1.00 58.12 113 TYR A O 1
ATOM 815 N N . LEU A 1 114 ? -10.212 -1.976 22.600 1.00 59.62 114 LEU A N 1
ATOM 816 C CA . LEU A 1 114 ? -11.330 -1.148 23.006 1.00 59.62 114 LEU A CA 1
ATOM 817 C C . LEU A 1 114 ? -11.732 -1.884 24.257 1.00 59.62 114 LEU A C 1
ATOM 819 O O . LEU A 1 114 ? -12.270 -2.987 24.145 1.00 59.62 114 LEU A O 1
ATOM 823 N N . ALA A 1 115 ? -11.314 -1.371 25.416 1.00 64.50 115 ALA A N 1
ATOM 824 C CA . ALA A 1 115 ? -11.706 -1.931 26.683 1.00 64.50 115 ALA A CA 1
ATOM 825 C C . ALA A 1 115 ? -13.212 -2.103 26.519 1.00 64.50 115 ALA A C 1
ATOM 827 O O . ALA A 1 115 ? -13.848 -1.117 26.120 1.00 64.50 115 ALA A O 1
ATOM 828 N N . PRO A 1 116 ? -13.750 -3.335 26.638 1.00 64.38 116 P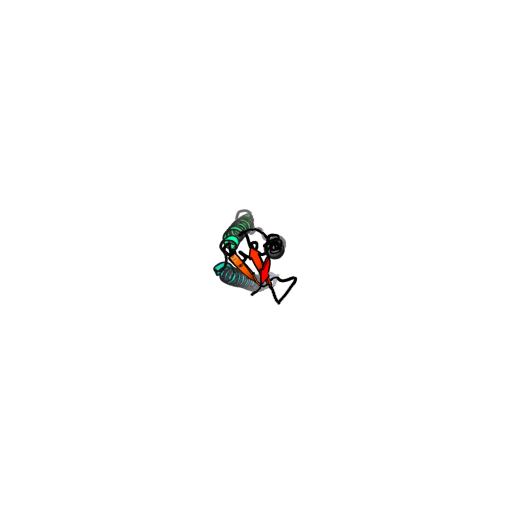RO A N 1
ATOM 829 C CA . PRO A 1 116 ? -15.174 -3.554 26.475 1.00 64.38 116 PRO A CA 1
ATOM 830 C C . PRO A 1 116 ? -15.842 -2.449 27.272 1.00 64.38 116 PRO A C 1
ATOM 832 O O . PRO A 1 116 ? -15.538 -2.327 28.463 1.00 64.38 116 PRO A O 1
ATOM 835 N N . ALA A 1 117 ? -16.589 -1.562 26.596 1.00 65.88 117 ALA A N 1
ATOM 836 C CA . ALA A 1 117 ? -17.255 -0.449 27.263 1.00 65.88 117 ALA A CA 1
ATOM 837 C C . ALA A 1 117 ? -17.893 -1.062 28.507 1.00 65.88 117 ALA A C 1
ATOM 839 O O . ALA A 1 117 ? -18.568 -2.078 28.306 1.00 65.88 117 ALA A O 1
ATOM 840 N N . PRO A 1 118 ? -17.561 -0.588 29.733 1.00 67.06 118 PRO A N 1
ATOM 841 C CA . PRO A 1 118 ? -17.844 -1.313 30.965 1.00 67.06 118 PRO A CA 1
ATOM 842 C C . PRO A 1 118 ? -19.273 -1.782 30.850 1.00 67.06 118 PRO A C 1
ATOM 844 O O . PRO A 1 118 ? -20.170 -0.947 30.716 1.00 67.06 118 PRO A O 1
ATOM 847 N N . SER A 1 119 ? -19.431 -3.102 30.691 1.00 61.34 119 SER A N 1
ATOM 848 C CA . SER A 1 119 ? -20.700 -3.695 30.296 1.00 61.34 119 SER A CA 1
ATOM 849 C C . SER A 1 119 ? -21.714 -3.092 31.234 1.00 61.34 119 SER A C 1
ATOM 851 O O . SER A 1 119 ? -21.522 -3.214 32.445 1.00 61.34 119 SER A O 1
ATOM 853 N N . ALA A 1 120 ? -22.685 -2.355 30.693 1.00 61.09 120 ALA A N 1
ATOM 854 C CA . ALA A 1 120 ? -23.755 -1.774 31.473 1.00 61.09 120 ALA A CA 1
ATOM 855 C C . ALA A 1 120 ? -24.486 -2.955 32.105 1.00 61.09 120 ALA A C 1
ATOM 857 O O . ALA A 1 120 ? -25.394 -3.532 31.510 1.00 61.09 120 ALA A O 1
ATOM 858 N N . GLN A 1 121 ? -23.995 -3.401 33.262 1.00 62.75 121 GLN A N 1
ATOM 859 C CA . GLN A 1 121 ? -24.633 -4.435 34.035 1.00 62.75 121 GLN A CA 1
ATOM 860 C C . GLN A 1 121 ? -26.025 -3.878 34.299 1.00 62.75 121 GLN A C 1
ATOM 862 O O . GLN A 1 121 ? -26.122 -2.701 34.673 1.00 62.75 121 GLN A O 1
ATOM 867 N N . PRO A 1 122 ? -27.091 -4.648 34.016 1.00 65.88 122 PRO A N 1
ATOM 868 C CA . PRO A 1 122 ? -28.443 -4.194 34.279 1.00 65.88 122 PRO A CA 1
ATOM 869 C C . PRO A 1 122 ? -28.452 -3.688 35.713 1.00 65.88 122 PRO A C 1
ATOM 871 O O . PRO A 1 122 ? -28.124 -4.430 36.641 1.00 65.88 122 PRO A O 1
ATOM 874 N N . ARG A 1 123 ? -28.671 -2.378 35.849 1.00 72.62 123 ARG A N 1
ATOM 875 C CA . ARG A 1 123 ? -28.577 -1.661 37.113 1.00 72.62 123 ARG A CA 1
ATOM 876 C C . ARG A 1 123 ? -29.688 -2.253 37.965 1.00 72.62 123 ARG A C 1
ATOM 878 O O . ARG A 1 123 ? -30.849 -1.928 37.740 1.00 72.62 123 ARG A O 1
ATOM 885 N N . ARG A 1 124 ? -29.355 -3.231 38.812 1.00 84.19 124 ARG A N 1
ATOM 886 C CA . ARG A 1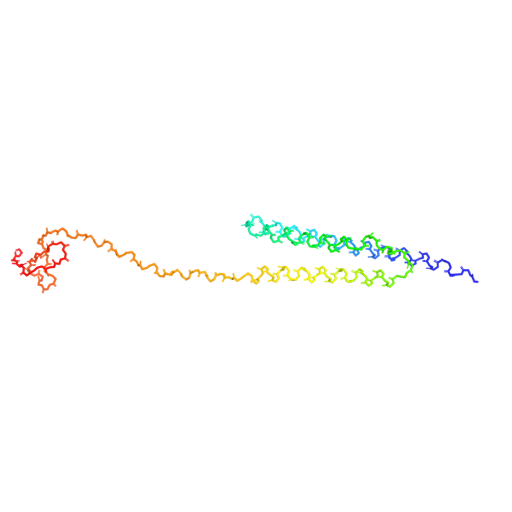 124 ? -30.346 -3.895 39.657 1.00 84.19 124 ARG A CA 1
ATOM 887 C C . ARG A 1 124 ? -31.037 -2.805 40.456 1.00 84.19 124 ARG A C 1
ATOM 889 O O . ARG A 1 124 ? -30.364 -1.992 41.093 1.00 84.19 124 ARG A O 1
ATOM 896 N N . GLU A 1 125 ? -32.355 -2.770 40.351 1.00 88.75 125 GLU A N 1
ATOM 897 C CA . GLU A 1 125 ? -33.168 -1.862 41.141 1.00 88.75 125 GLU A CA 1
ATOM 898 C C . GLU A 1 125 ? -32.995 -2.199 42.626 1.00 88.75 125 GLU A C 1
ATOM 900 O O . GLU A 1 125 ? -32.609 -3.308 42.994 1.00 88.75 125 GLU A O 1
ATOM 905 N N . GLN A 1 126 ? -33.223 -1.224 43.495 1.00 93.56 126 GLN A N 1
ATOM 906 C CA . GLN A 1 126 ? -33.176 -1.456 44.935 1.00 93.56 126 GLN A CA 1
ATOM 907 C C . GLN A 1 126 ? -34.251 -2.477 45.344 1.00 93.56 126 GLN A C 1
ATOM 909 O O . GLN A 1 126 ? -35.419 -2.334 44.978 1.00 93.56 126 GLN A O 1
ATOM 914 N N . GLY A 1 127 ? -33.874 -3.520 46.084 1.00 94.69 127 GLY A N 1
ATOM 915 C CA . GLY A 1 127 ? -34.791 -4.626 46.345 1.00 94.69 127 GLY A CA 1
ATOM 916 C C . GLY A 1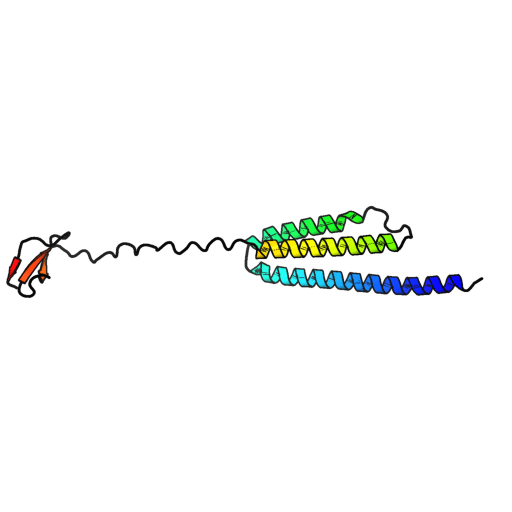 127 ? -34.194 -5.805 47.105 1.00 94.69 127 GLY A C 1
ATOM 917 O O . GLY A 1 127 ? -33.001 -5.858 47.397 1.00 94.69 127 GLY A O 1
ATOM 918 N N . TRP A 1 128 ? -35.054 -6.776 47.413 1.00 94.62 128 TRP A N 1
ATOM 919 C CA . TRP A 1 128 ? -34.663 -8.056 48.001 1.00 94.62 128 TRP A CA 1
ATOM 920 C C . TRP A 1 128 ? -34.325 -9.059 46.901 1.00 94.62 128 TRP A C 1
ATOM 922 O O . TRP A 1 128 ? -35.153 -9.327 46.031 1.00 94.62 128 TRP A O 1
ATOM 932 N N . TYR A 1 129 ? -33.137 -9.647 46.973 1.00 94.62 129 TYR A N 1
ATOM 933 C CA . TYR A 1 129 ? -32.648 -10.647 46.025 1.00 94.62 129 TYR A CA 1
ATOM 934 C C . TYR A 1 129 ? -32.039 -11.827 46.790 1.00 94.62 129 TYR A C 1
ATOM 936 O O . TYR A 1 129 ? -31.673 -11.675 47.951 1.00 94.62 129 TYR A O 1
ATOM 944 N N . SER A 1 130 ? -31.917 -12.995 46.159 1.00 94.69 130 SER A N 1
ATOM 945 C CA . SER A 1 130 ? -31.278 -14.170 46.772 1.00 94.69 130 SER A CA 1
ATOM 946 C C . SER A 1 130 ? -29.848 -13.855 47.214 1.00 94.69 130 SER A C 1
ATOM 948 O O . SER A 1 130 ? -29.078 -13.301 46.423 1.00 94.69 130 SER A O 1
ATOM 950 N N . ASP A 1 131 ? -29.505 -14.194 48.458 1.00 93.69 131 ASP A N 1
ATOM 951 C CA . ASP A 1 131 ? -28.169 -13.943 48.998 1.00 93.69 131 ASP A CA 1
ATOM 952 C C . ASP A 1 131 ? -27.144 -14.867 48.307 1.00 93.69 131 ASP A C 1
ATOM 954 O O . ASP A 1 131 ? -27.273 -16.092 48.372 1.00 93.69 131 ASP A O 1
ATOM 958 N N . PRO A 1 132 ? -26.111 -14.323 47.633 1.00 88.31 132 PRO A N 1
ATOM 959 C CA . PRO A 1 132 ? -25.057 -15.137 47.032 1.00 88.31 132 PRO A CA 1
ATOM 960 C C . PRO A 1 132 ? -24.281 -15.983 48.050 1.00 88.31 132 PRO A C 1
ATOM 962 O O . PRO A 1 132 ? -23.677 -16.983 47.665 1.00 88.31 132 PRO A O 1
ATOM 965 N N . SER A 1 133 ? -24.264 -15.566 49.319 1.00 90.44 133 SER A N 1
ATOM 966 C CA . SER A 1 133 ? -23.572 -16.253 50.411 1.00 90.44 133 SER A CA 1
ATOM 967 C C . SER A 1 133 ? -24.452 -17.280 51.128 1.00 90.44 133 SER A C 1
ATOM 969 O O . SER A 1 133 ? -23.916 -18.209 51.730 1.00 90.44 133 SER A O 1
ATOM 971 N N . ASP A 1 134 ? -25.778 -17.131 51.063 1.00 89.88 134 ASP A N 1
ATOM 972 C CA . ASP A 1 134 ? -26.751 -18.042 51.670 1.00 89.88 134 ASP A CA 1
ATOM 973 C C . ASP A 1 134 ? -27.963 -18.246 50.740 1.00 89.88 134 ASP A C 1
ATOM 975 O O . ASP A 1 134 ? -28.883 -17.426 50.709 1.00 89.88 134 ASP A O 1
ATOM 979 N N . PRO A 1 135 ? -28.028 -19.367 50.003 1.00 87.44 135 PRO A N 1
ATOM 980 C CA . PRO A 1 135 ? -29.113 -19.614 49.058 1.00 87.44 135 PRO A CA 1
ATOM 981 C C . PRO A 1 135 ? -30.493 -19.777 49.720 1.00 87.44 135 PRO A C 1
ATOM 983 O O . PRO A 1 135 ? -31.492 -19.820 49.004 1.00 87.44 135 PRO A O 1
ATOM 986 N N . SER A 1 136 ? -30.571 -19.876 51.053 1.00 92.06 136 SER A N 1
ATOM 987 C CA . SER A 1 136 ? -31.833 -19.969 51.796 1.00 92.06 136 SER A CA 1
ATOM 988 C C . SER A 1 136 ? -32.416 -18.612 52.221 1.00 92.06 136 SER A C 1
ATOM 990 O O . SER A 1 136 ? -33.554 -18.555 52.694 1.00 92.06 136 SER A O 1
ATOM 992 N N . GLY A 1 137 ? -31.673 -17.517 52.022 1.00 93.62 137 GLY A N 1
ATOM 993 C CA . GLY A 1 137 ? -32.044 -16.173 52.456 1.00 93.62 137 GLY A CA 1
ATOM 994 C C . GLY A 1 137 ? -32.165 -15.154 51.322 1.00 93.62 137 GLY A C 1
ATOM 995 O O . GLY A 1 137 ? -31.646 -15.317 50.214 1.00 93.62 137 GLY A O 1
ATOM 996 N N . LEU A 1 138 ? -32.853 -14.053 51.619 1.00 96.44 138 LEU A N 1
ATOM 997 C CA . LEU A 1 138 ? -32.877 -12.853 50.788 1.00 96.44 138 LEU A CA 1
ATOM 998 C C . LEU A 1 138 ? -32.007 -11.771 51.433 1.00 96.44 138 LEU A C 1
ATOM 1000 O O . LEU A 1 138 ? -32.117 -11.525 52.634 1.00 96.44 138 LEU A O 1
ATOM 1004 N N . ARG A 1 139 ? -31.209 -11.069 50.628 1.00 96.88 139 ARG A N 1
ATOM 1005 C CA . ARG A 1 139 ? -30.392 -9.918 51.031 1.00 96.88 139 ARG A CA 1
ATOM 1006 C C . ARG A 1 139 ? -30.851 -8.657 50.305 1.00 96.88 139 ARG A C 1
ATOM 1008 O O . ARG A 1 139 ? -31.325 -8.713 49.169 1.00 96.88 139 ARG A O 1
ATOM 1015 N N . TRP A 1 140 ? -30.760 -7.512 50.972 1.00 94.88 140 TRP A N 1
ATOM 1016 C CA . TRP A 1 140 ? -31.148 -6.233 50.380 1.00 94.88 140 TRP A CA 1
ATOM 1017 C C . TRP A 1 140 ? -30.021 -5.652 49.516 1.00 94.88 140 TRP A C 1
ATOM 1019 O O . TRP A 1 140 ? -28.891 -5.491 49.988 1.00 94.88 140 TRP A O 1
ATOM 1029 N N . TRP A 1 141 ? -30.346 -5.317 48.267 1.00 94.50 141 TRP A N 1
ATOM 1030 C CA . TRP A 1 141 ? -29.513 -4.564 47.328 1.00 94.50 141 TRP A CA 1
ATOM 1031 C C . TRP A 1 141 ? -29.961 -3.101 47.316 1.00 94.50 141 TRP A C 1
ATOM 1033 O O . TRP A 1 141 ? -31.137 -2.823 47.084 1.00 94.50 141 TRP A O 1
ATOM 1043 N N . ASP A 1 142 ? -29.043 -2.161 47.545 1.00 93.12 142 ASP A N 1
ATOM 1044 C CA . ASP A 1 142 ? -29.362 -0.724 47.624 1.00 93.12 142 ASP A CA 1
ATOM 1045 C C . ASP A 1 142 ? -29.261 0.022 46.278 1.00 93.12 142 ASP A C 1
ATOM 1047 O O . ASP A 1 142 ? -29.495 1.226 46.211 1.00 93.12 142 ASP A O 1
ATOM 1051 N N . GLY A 1 143 ? -28.932 -0.691 45.196 1.00 90.56 143 GLY A N 1
ATOM 1052 C CA . GLY A 1 143 ? -28.678 -0.117 43.871 1.00 90.56 143 GLY A CA 1
ATOM 1053 C C . GLY A 1 143 ? -27.190 0.022 43.529 1.00 90.56 143 GLY A C 1
ATOM 1054 O O . GLY A 1 143 ? -26.852 0.123 42.348 1.00 90.56 143 GLY A O 1
ATOM 1055 N N . LEU A 1 144 ? -26.304 -0.023 44.527 1.00 89.75 144 LEU A N 1
ATOM 1056 C CA . LEU A 1 144 ? -24.849 0.093 44.388 1.00 89.75 144 LEU A CA 1
ATOM 1057 C C . LEU A 1 144 ? -24.117 -1.141 44.938 1.00 89.75 144 LEU A C 1
ATOM 1059 O O . LEU A 1 144 ? -23.162 -1.606 44.312 1.00 89.75 144 LEU A O 1
ATOM 1063 N N . SER A 1 145 ? -24.553 -1.679 46.079 1.00 91.38 145 SER A N 1
ATOM 1064 C CA . SER A 1 145 ? -23.960 -2.836 46.748 1.00 91.38 145 SER A CA 1
ATOM 1065 C C . SER A 1 145 ? -24.980 -3.640 47.577 1.00 91.38 145 SER A C 1
ATOM 1067 O O . SER A 1 145 ? -26.134 -3.257 47.788 1.00 91.38 145 SER A O 1
ATOM 1069 N N . TRP A 1 146 ? -24.560 -4.830 48.019 1.00 93.12 146 TRP A N 1
ATOM 1070 C CA . TRP A 1 146 ? -25.315 -5.630 48.983 1.00 93.12 146 TRP A CA 1
ATOM 1071 C C . TRP A 1 146 ? -25.161 -5.032 50.379 1.00 93.12 146 TRP A C 1
ATOM 1073 O O . TRP A 1 146 ? -24.043 -4.764 50.816 1.00 93.12 146 TRP A O 1
ATOM 1083 N N . THR A 1 147 ? -26.269 -4.875 51.096 1.00 94.38 147 THR A N 1
ATOM 1084 C CA . THR A 1 147 ? -26.268 -4.385 52.484 1.00 94.38 147 THR A CA 1
ATOM 1085 C C . THR A 1 147 ? -26.321 -5.539 53.484 1.00 94.38 147 THR A C 1
ATOM 1087 O O . THR A 1 147 ? -26.620 -6.670 53.115 1.00 94.38 147 THR A O 1
ATOM 1090 N N . GLU A 1 148 ? -26.094 -5.275 54.770 1.00 94.81 148 GLU A N 1
ATOM 1091 C CA . GLU A 1 148 ? -26.170 -6.298 55.831 1.00 94.81 148 GLU A CA 1
ATOM 1092 C C . GLU A 1 148 ? -27.597 -6.748 56.194 1.00 94.81 148 GLU A C 1
ATOM 1094 O O . GLU A 1 148 ? -27.779 -7.612 57.046 1.00 94.81 148 GLU A O 1
ATOM 1099 N N . HIS A 1 149 ? -28.631 -6.195 55.554 1.00 95.94 149 HIS A N 1
ATOM 1100 C CA . HIS A 1 149 ? -30.009 -6.592 55.827 1.00 95.94 149 HIS A CA 1
ATOM 1101 C C . HIS A 1 149 ? -30.344 -7.904 55.117 1.00 95.94 149 HIS A C 1
ATOM 1103 O O . HIS A 1 149 ? -30.348 -7.968 53.882 1.00 95.94 149 HIS A O 1
ATOM 1109 N N . THR A 1 150 ? -30.685 -8.924 55.902 1.00 95.69 150 THR A N 1
ATOM 1110 C CA . THR A 1 150 ? -31.146 -10.232 55.430 1.00 95.69 150 THR A CA 1
ATOM 1111 C C . THR A 1 150 ? -32.529 -10.565 55.988 1.00 95.69 150 THR A C 1
ATOM 1113 O O . THR A 1 150 ? -32.939 -10.056 57.035 1.00 95.69 150 THR A O 1
ATOM 1116 N N . ARG A 1 151 ? -33.284 -11.402 55.270 1.00 93.62 151 ARG A N 1
ATOM 1117 C CA . ARG A 1 151 ? -34.561 -11.962 55.732 1.00 93.62 151 ARG A CA 1
ATOM 1118 C C . ARG A 1 151 ? -34.777 -13.375 55.176 1.00 93.62 151 ARG A C 1
ATOM 1120 O O . ARG A 1 151 ? -34.243 -13.679 54.109 1.00 93.62 151 ARG A O 1
ATOM 1127 N N . PRO A 1 152 ? -35.573 -14.220 55.850 1.00 88.06 152 PRO A N 1
ATOM 1128 C CA . PRO A 1 152 ? -36.000 -15.500 55.288 1.00 88.06 152 PRO A CA 1
ATOM 1129 C C . PRO A 1 152 ? -36.816 -15.297 54.000 1.00 88.06 152 PRO A C 1
ATOM 1131 O O . PRO A 1 152 ? -37.516 -14.286 53.864 1.00 88.06 152 PRO A O 1
ATOM 1134 N N . ALA A 1 153 ? -36.667 -16.233 53.058 1.00 80.31 153 ALA A N 1
ATOM 1135 C CA . ALA A 1 153 ? -37.383 -16.251 51.781 1.00 80.31 153 ALA A CA 1
ATOM 1136 C C . ALA A 1 153 ? -38.876 -16.584 51.932 1.00 80.31 153 ALA A C 1
ATOM 1138 O O . ALA A 1 153 ? -39.229 -17.348 52.861 1.00 80.31 153 ALA A O 1
#

Secondary structure (DSSP, 8-state):
--THHHHHHHHHHHHHHHHHHHHHHHHHHHHHHHHHHHHHHTT-THHHHHHHHHHHHHHHHHHTTTTS-TTSS-HHHHHHHHHHHHHHHHHHHHHHHHHHHT---------------------PPSEEEE-SS-TTEEEEE-SSSEEEEEEE-